Protein AF-A0A521QPY2-F1 (afdb_monomer)

Mean predicted aligned error: 4.71 Å

Sequence (52 aa):
MTDTAPETWSVAGRTFNSRLIVGTGKYADYAQNAAAAEAAGAEIVTVAVRRV

Solvent-accessible surface area (backbone atoms only — not comparable to full-atom values): 3608 Å² total; per-residue (Å²): 133,82,79,86,68,82,77,59,50,73,57,97,92,44,78,42,69,52,89,52,74,44,73,64,88,80,54,96,45,70,66,58,40,52,54,51,40,59,77,67,54,42,80,42,76,47,82,88,87,73,91,132

Radius of gyration: 14.43 Å; Cα contacts (8 Å, |Δi|>4): 47; chains: 1; bounding box: 27×31×44 Å

Structure (mmCIF, N/CA/C/O backbone):
data_AF-A0A521QPY2-F1
#
_entry.id   AF-A0A521QPY2-F1
#
loop_
_atom_site.group_PDB
_atom_site.id
_atom_site.type_symbol
_atom_site.label_atom_id
_atom_site.label_alt_id
_atom_site.label_comp_id
_atom_site.label_asym_id
_atom_site.label_entity_id
_atom_site.label_seq_id
_atom_site.pdbx_PDB_ins_code
_atom_site.Cartn_x
_atom_site.Cartn_y
_atom_site.Cartn_z
_atom_site.occupancy
_atom_site.B_iso_or_equiv
_atom_site.auth_seq_id
_atom_site.auth_comp_id
_atom_site.auth_asym_id
_atom_site.auth_atom_id
_atom_site.pdbx_PDB_model_num
ATOM 1 N N . MET A 1 1 ? -6.383 19.280 25.591 1.00 49.78 1 MET A N 1
ATOM 2 C CA . MET A 1 1 ? -6.110 17.953 26.171 1.00 49.78 1 MET A CA 1
ATOM 3 C C . MET A 1 1 ? -6.321 16.960 25.046 1.00 49.78 1 MET A C 1
ATOM 5 O O . MET A 1 1 ? -7.461 16.656 24.735 1.00 49.78 1 MET A O 1
ATOM 9 N N . THR A 1 2 ? -5.261 16.636 24.306 1.00 59.72 2 THR A N 1
ATOM 10 C CA . THR A 1 2 ? -5.334 15.647 23.224 1.00 59.72 2 THR A CA 1
ATOM 11 C C . THR A 1 2 ? -5.475 14.284 23.874 1.00 59.72 2 THR A C 1
ATOM 13 O O . 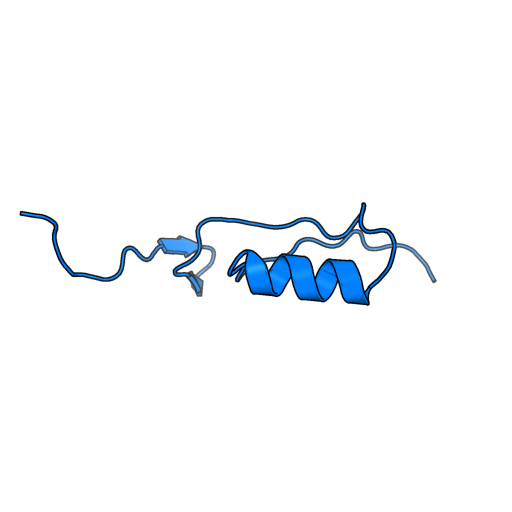THR A 1 2 ? -4.609 13.886 24.656 1.00 59.72 2 THR A O 1
ATOM 16 N N . ASP A 1 3 ? -6.597 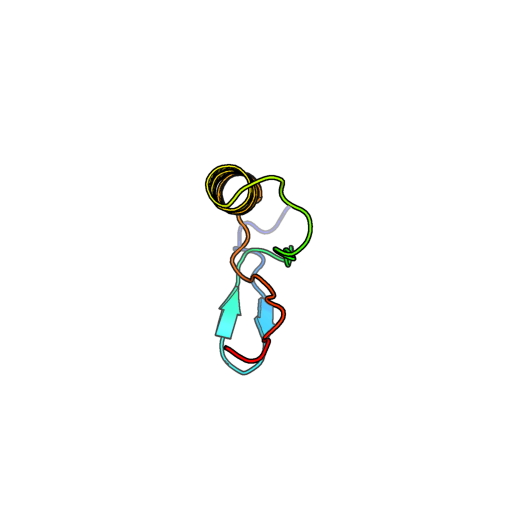13.626 23.612 1.00 67.19 3 ASP A N 1
ATOM 17 C CA . ASP A 1 3 ? -6.790 12.238 23.996 1.00 67.19 3 ASP A CA 1
ATOM 18 C C . ASP A 1 3 ? -5.627 11.404 23.431 1.00 67.19 3 ASP A C 1
ATOM 20 O O . ASP A 1 3 ? -5.170 11.639 22.313 1.00 67.19 3 ASP A O 1
ATOM 24 N N . THR A 1 4 ? -5.054 10.529 24.256 1.00 74.00 4 THR A N 1
ATOM 25 C CA . THR A 1 4 ? -3.830 9.763 23.924 1.00 74.00 4 THR A CA 1
ATOM 26 C C . THR A 1 4 ? -4.174 8.384 23.355 1.00 74.00 4 THR A C 1
ATOM 28 O O . THR A 1 4 ? -3.292 7.551 23.144 1.00 74.00 4 THR A O 1
ATOM 31 N N . ALA A 1 5 ? -5.461 8.117 23.129 1.00 75.94 5 ALA A N 1
ATOM 32 C CA . ALA A 1 5 ? -5.911 6.894 22.496 1.00 75.94 5 ALA A CA 1
ATOM 33 C C . ALA A 1 5 ? -5.446 6.846 21.025 1.00 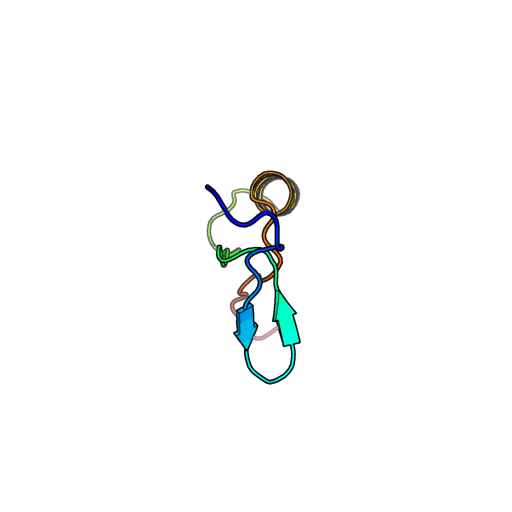75.94 5 ALA A C 1
ATOM 35 O O . ALA A 1 5 ? -5.444 7.870 20.339 1.00 75.94 5 ALA A O 1
ATOM 36 N N . PRO A 1 6 ? -5.032 5.673 20.515 1.00 78.06 6 PRO A N 1
ATOM 37 C CA . PRO A 1 6 ? -4.696 5.525 19.107 1.00 78.06 6 PRO A CA 1
ATOM 38 C C . PRO A 1 6 ? -5.937 5.777 18.233 1.00 78.06 6 PRO A C 1
ATOM 40 O O . PRO A 1 6 ? -6.957 5.098 18.364 1.00 78.06 6 PRO A O 1
ATOM 43 N N . GLU A 1 7 ? -5.829 6.746 17.321 1.00 90.25 7 GLU A N 1
ATOM 44 C CA . GLU A 1 7 ? -6.881 7.189 16.391 1.00 90.25 7 GLU A CA 1
ATOM 45 C C . GLU A 1 7 ? -7.124 6.173 15.260 1.00 90.25 7 GLU A C 1
ATOM 47 O O . GLU A 1 7 ? -6.831 6.405 14.083 1.00 90.25 7 GLU A O 1
ATOM 52 N N . THR A 1 8 ? -7.669 5.016 15.625 1.00 95.19 8 THR A N 1
ATOM 53 C CA . THR A 1 8 ? -7.947 3.915 14.696 1.00 95.19 8 THR A CA 1
ATOM 54 C C . THR A 1 8 ? -9.255 4.094 13.925 1.00 95.19 8 THR A C 1
ATOM 56 O O . THR A 1 8 ? -10.119 4.900 14.275 1.00 95.19 8 THR A O 1
ATOM 59 N N . TRP A 1 9 ? -9.410 3.332 12.846 1.00 96.19 9 TRP A N 1
ATOM 60 C CA . TRP A 1 9 ? -10.652 3.241 12.081 1.00 96.19 9 TRP A CA 1
ATOM 61 C C . TRP A 1 9 ? -10.845 1.824 11.538 1.00 96.19 9 TRP A C 1
ATOM 63 O O . TRP A 1 9 ? -9.876 1.086 11.372 1.00 96.19 9 TRP A O 1
ATOM 73 N N . SER A 1 10 ? -12.088 1.433 11.247 1.00 97.00 10 SER A N 1
ATOM 74 C CA . SER A 1 10 ? -12.398 0.099 10.725 1.00 97.00 10 SER A CA 1
ATOM 75 C C . SER A 1 10 ? -13.076 0.154 9.360 1.00 97.00 10 SER A C 1
ATOM 77 O O . SER A 1 10 ? -13.980 0.957 9.134 1.00 97.00 10 SER A O 1
ATOM 79 N N . VAL A 1 11 ? -12.696 -0.761 8.469 1.00 96.94 11 VAL A N 1
ATOM 80 C CA . VAL A 1 11 ? -13.377 -1.010 7.192 1.00 96.94 11 VAL A CA 1
ATOM 81 C C . VAL A 1 11 ? -13.507 -2.509 6.961 1.00 96.94 11 VAL A C 1
ATOM 83 O O . VAL A 1 11 ? -12.550 -3.261 7.135 1.00 96.94 11 VAL A O 1
ATOM 86 N N . ALA A 1 12 ? -14.715 -2.956 6.603 1.00 97.06 12 ALA A N 1
ATOM 87 C CA . ALA A 1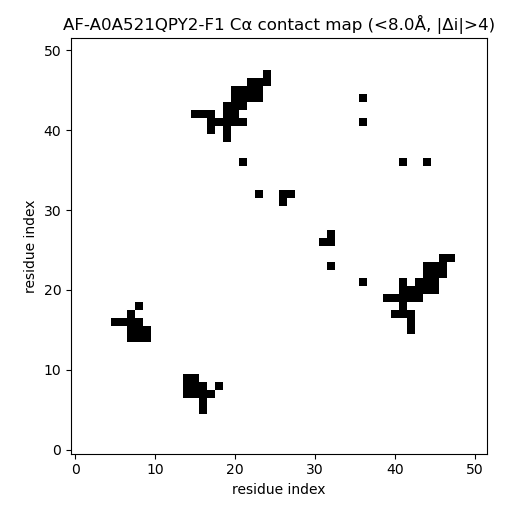 12 ? -15.029 -4.366 6.348 1.00 97.06 12 ALA A CA 1
ATOM 88 C C . ALA A 1 12 ? -14.541 -5.331 7.458 1.00 97.06 12 ALA A C 1
ATOM 90 O O . ALA A 1 12 ? -14.023 -6.408 7.175 1.00 97.06 12 ALA A O 1
ATOM 91 N N . GLY A 1 13 ? -14.669 -4.929 8.729 1.00 97.25 13 GLY A N 1
ATOM 92 C CA . GLY A 1 13 ? -14.268 -5.739 9.888 1.00 97.25 13 GLY A CA 1
ATOM 93 C C . GLY A 1 13 ? -12.765 -5.756 10.198 1.00 97.25 13 GLY A C 1
ATOM 94 O O . GLY A 1 13 ? -12.351 -6.463 11.112 1.00 97.25 13 GLY A O 1
ATOM 95 N N . ARG A 1 14 ? -11.942 -4.985 9.476 1.00 97.25 14 ARG A N 1
ATOM 96 C CA . ARG A 1 14 ? -10.505 -4.817 9.747 1.00 97.25 14 ARG A CA 1
ATOM 97 C C . ARG A 1 14 ? -10.240 -3.425 10.310 1.00 97.25 14 ARG A C 1
ATOM 99 O O . ARG A 1 14 ? -10.764 -2.456 9.768 1.00 97.25 14 ARG A O 1
ATOM 106 N N . THR A 1 15 ? -9.434 -3.333 11.364 1.00 97.19 15 THR A N 1
ATOM 107 C CA . THR A 1 15 ? -9.032 -2.065 11.994 1.00 97.19 15 THR A CA 1
ATOM 108 C C . THR A 1 15 ? -7.643 -1.650 11.528 1.00 97.19 15 THR A C 1
ATOM 110 O O . THR A 1 15 ? -6.755 -2.490 11.403 1.00 97.19 15 THR A O 1
ATOM 113 N N . PHE A 1 16 ? -7.478 -0.356 11.286 1.00 97.19 16 PHE A N 1
ATOM 114 C CA . PHE A 1 16 ? -6.280 0.278 10.755 1.00 97.19 16 PHE A CA 1
ATOM 115 C C . PHE A 1 16 ? -5.945 1.521 11.581 1.00 97.19 16 PHE A C 1
ATOM 117 O O . PHE A 1 16 ? -6.832 2.178 12.135 1.00 97.19 16 PHE A O 1
ATOM 124 N N . ASN A 1 17 ? -4.663 1.853 11.639 1.00 96.31 17 ASN A N 1
ATOM 125 C CA . ASN A 1 17 ? -4.144 3.080 12.239 1.00 96.31 17 ASN A CA 1
ATOM 126 C C . ASN A 1 17 ? -3.931 4.155 11.163 1.00 96.31 17 ASN A C 1
ATOM 128 O O . ASN A 1 17 ? -4.257 5.325 11.349 1.00 96.31 17 ASN A O 1
ATOM 132 N N . SER A 1 18 ? -3.406 3.745 10.009 1.00 95.69 18 SER A N 1
ATOM 133 C CA . SER A 1 18 ? -3.128 4.592 8.861 1.00 95.69 18 SER A CA 1
ATOM 134 C C . SER A 1 18 ? -4.404 4.878 8.083 1.00 95.69 18 SER A C 1
ATOM 136 O O . SER A 1 18 ? -5.166 3.978 7.726 1.00 95.69 18 SER A O 1
ATOM 138 N N . ARG A 1 19 ? -4.632 6.158 7.789 1.00 96.19 19 ARG A N 1
ATOM 139 C CA . ARG A 1 19 ? -5.738 6.632 6.939 1.00 96.19 19 ARG A CA 1
ATOM 140 C C . ARG A 1 19 ? -5.283 6.930 5.505 1.00 96.19 19 ARG A C 1
ATOM 142 O O . ARG A 1 19 ? -6.057 7.471 4.719 1.00 96.19 19 ARG A O 1
ATOM 149 N N . LEU A 1 20 ? -4.037 6.588 5.164 1.00 96.81 20 LEU A N 1
ATOM 150 C CA . LEU A 1 20 ? -3.455 6.785 3.840 1.00 96.81 20 LEU A CA 1
ATOM 151 C C . LEU A 1 20 ? -3.473 5.472 3.049 1.00 96.81 20 LEU A C 1
ATOM 153 O O . LEU A 1 20 ? -2.816 4.499 3.411 1.00 96.81 20 LEU A O 1
ATOM 157 N N . ILE A 1 21 ? -4.208 5.469 1.938 1.00 97.25 21 ILE A N 1
ATOM 158 C CA . ILE A 1 21 ? -4.265 4.349 0.996 1.00 97.25 21 ILE A CA 1
ATOM 159 C C . ILE A 1 21 ? -3.374 4.683 -0.202 1.00 97.25 21 ILE A C 1
ATOM 161 O O . ILE A 1 21 ? -3.540 5.737 -0.819 1.00 97.25 21 ILE A O 1
ATOM 165 N N . VAL A 1 22 ? -2.445 3.790 -0.551 1.00 97.25 22 VAL A N 1
ATOM 166 C CA . VAL A 1 22 ? -1.456 4.021 -1.621 1.00 97.25 22 VAL A CA 1
ATOM 167 C C . VAL A 1 22 ? -1.791 3.205 -2.873 1.00 97.25 22 VAL A C 1
ATOM 169 O O . VAL A 1 22 ? -2.230 2.060 -2.798 1.00 97.25 22 VAL A O 1
ATOM 172 N N . GLY A 1 23 ? -1.598 3.781 -4.059 1.00 97.12 23 GLY A N 1
ATOM 173 C CA . GLY A 1 23 ? -1.694 3.060 -5.333 1.00 97.12 23 GLY A CA 1
ATOM 174 C C . GLY A 1 23 ? -0.319 2.724 -5.896 1.00 97.12 23 GLY A C 1
ATOM 175 O O . GLY A 1 23 ? 0.575 3.561 -5.852 1.00 97.12 23 GLY A O 1
ATOM 176 N N . THR A 1 24 ? -0.148 1.532 -6.471 1.00 96.75 24 THR A N 1
ATOM 177 C CA . THR A 1 24 ? 1.179 1.024 -6.880 1.00 96.75 24 THR A CA 1
ATOM 178 C C . THR A 1 24 ? 1.517 1.217 -8.367 1.00 96.75 24 THR A C 1
ATOM 180 O O . THR A 1 24 ? 2.537 0.727 -8.842 1.00 96.75 24 THR A O 1
ATOM 183 N N . GLY A 1 25 ? 0.663 1.890 -9.145 1.00 94.75 25 GLY A N 1
ATOM 184 C CA . GLY A 1 25 ? 0.716 1.852 -10.615 1.00 94.75 25 GLY A CA 1
ATOM 185 C C . GLY A 1 25 ? 1.702 2.799 -11.314 1.00 94.75 25 GLY A C 1
ATOM 186 O O . GLY A 1 25 ? 1.815 2.723 -12.533 1.00 94.75 25 GLY A O 1
ATOM 187 N N . LYS A 1 26 ? 2.366 3.717 -10.596 1.00 95.25 26 LYS A N 1
ATOM 188 C CA . LYS A 1 26 ? 3.183 4.797 -11.200 1.00 95.25 26 LYS A CA 1
ATOM 189 C C . LYS A 1 26 ? 4.642 4.847 -10.736 1.00 95.25 26 LYS A C 1
ATOM 191 O O . LYS A 1 26 ? 5.355 5.776 -11.102 1.00 95.25 26 LYS A O 1
ATOM 196 N N . TYR A 1 27 ? 5.081 3.890 -9.927 1.00 97.12 27 TYR A N 1
ATOM 197 C CA . TYR A 1 27 ? 6.477 3.817 -9.501 1.00 97.12 27 TYR A CA 1
ATOM 198 C C . TYR A 1 27 ? 7.366 3.328 -10.646 1.00 97.12 27 TYR A C 1
ATOM 200 O O . TYR A 1 27 ? 6.921 2.530 -11.473 1.00 97.12 27 TYR A O 1
ATOM 208 N N . ALA A 1 28 ? 8.606 3.819 -10.695 1.00 96.62 28 ALA A N 1
ATOM 209 C CA . ALA A 1 28 ? 9.561 3.455 -11.740 1.00 96.62 28 ALA A CA 1
ATOM 210 C C . ALA A 1 28 ? 9.939 1.968 -11.670 1.00 96.62 28 ALA A C 1
ATOM 212 O O . ALA A 1 28 ? 10.127 1.321 -12.698 1.00 96.62 28 ALA A O 1
ATOM 213 N N . ASP A 1 29 ? 9.999 1.428 -10.454 1.00 96.88 29 ASP A N 1
ATOM 214 C CA . ASP A 1 29 ? 10.277 0.027 -10.181 1.00 96.88 29 ASP A CA 1
ATOM 215 C C . ASP A 1 29 ? 9.599 -0.439 -8.877 1.00 96.88 29 ASP A C 1
ATOM 217 O O . ASP A 1 29 ? 8.954 0.327 -8.150 1.00 96.88 29 ASP A O 1
ATOM 221 N N . TYR A 1 30 ? 9.724 -1.736 -8.586 1.00 95.62 30 TYR A N 1
ATOM 222 C CA . TYR A 1 30 ? 9.121 -2.342 -7.400 1.00 95.62 30 TYR A CA 1
ATOM 223 C C . TYR A 1 30 ? 9.824 -1.973 -6.092 1.00 95.62 30 TYR A C 1
ATOM 225 O O . TYR A 1 30 ? 9.158 -1.933 -5.057 1.00 95.62 30 TYR A O 1
ATOM 233 N N . ALA A 1 31 ? 11.128 -1.691 -6.121 1.00 97.81 31 ALA A N 1
ATOM 234 C CA . ALA A 1 31 ? 11.867 -1.299 -4.926 1.00 97.81 31 ALA A CA 1
ATOM 235 C C . ALA A 1 31 ? 11.424 0.094 -4.460 1.00 97.81 31 ALA A C 1
ATOM 237 O O . ALA A 1 31 ? 11.163 0.297 -3.275 1.00 97.81 31 ALA A O 1
ATOM 238 N N . GLN A 1 32 ? 11.232 1.022 -5.400 1.00 97.94 32 GLN A N 1
ATOM 239 C CA . GLN A 1 32 ? 10.697 2.350 -5.135 1.00 97.94 32 GLN A CA 1
ATOM 240 C C . GLN A 1 32 ? 9.268 2.282 -4.585 1.00 97.94 32 GLN A C 1
ATOM 242 O O . GLN A 1 32 ? 8.955 2.984 -3.626 1.00 97.94 32 GLN A O 1
ATOM 247 N N . ASN A 1 33 ? 8.406 1.433 -5.155 1.00 97.19 33 ASN A N 1
ATOM 248 C CA . ASN A 1 33 ? 7.051 1.221 -4.637 1.00 97.19 33 ASN A CA 1
ATOM 249 C C . ASN A 1 33 ? 7.070 0.723 -3.181 1.00 97.19 3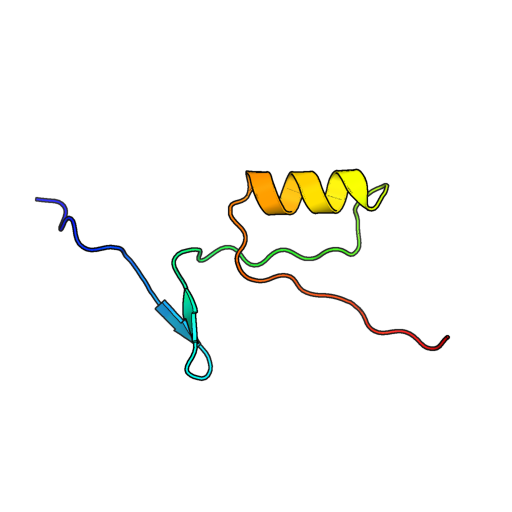3 ASN A C 1
ATOM 251 O O . ASN A 1 33 ? 6.354 1.260 -2.338 1.00 97.19 33 ASN A O 1
ATOM 255 N N . ALA A 1 34 ? 7.910 -0.274 -2.876 1.00 96.06 34 ALA A N 1
ATOM 256 C CA . ALA A 1 34 ? 8.038 -0.822 -1.527 1.00 96.06 34 ALA A CA 1
ATOM 257 C C . ALA A 1 34 ? 8.541 0.232 -0.528 1.00 96.06 34 ALA A C 1
ATOM 259 O O . ALA A 1 34 ? 7.909 0.443 0.506 1.00 96.06 34 ALA A O 1
ATOM 260 N N . ALA A 1 35 ? 9.611 0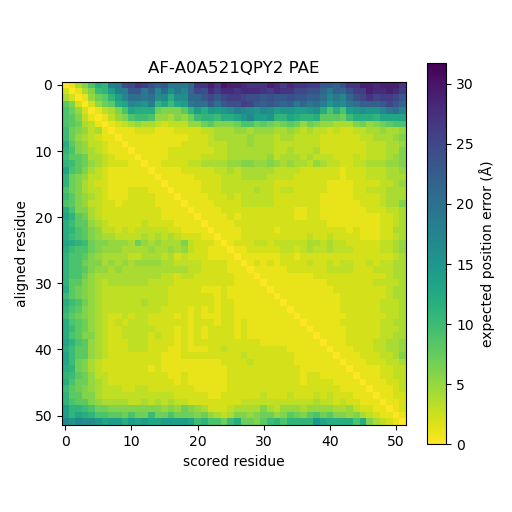.951 -0.880 1.00 97.81 35 ALA A N 1
ATOM 261 C CA . ALA A 1 35 ? 10.167 2.013 -0.047 1.00 97.81 35 ALA A CA 1
ATOM 262 C C . ALA A 1 35 ? 9.157 3.147 0.194 1.00 97.81 35 ALA A C 1
ATOM 264 O O . ALA A 1 35 ? 9.059 3.672 1.301 1.00 97.81 35 ALA A O 1
ATOM 265 N N . ALA A 1 36 ? 8.373 3.514 -0.824 1.00 97.38 36 ALA A N 1
ATOM 266 C CA . ALA A 1 36 ? 7.343 4.536 -0.688 1.00 97.38 36 ALA A CA 1
ATOM 267 C C . ALA A 1 36 ? 6.188 4.086 0.220 1.00 97.38 36 ALA A C 1
ATOM 269 O O . ALA A 1 36 ? 5.707 4.887 1.019 1.00 97.38 36 ALA A O 1
ATOM 270 N N . ALA A 1 37 ? 5.752 2.827 0.123 1.00 96.69 37 ALA A N 1
ATOM 271 C CA . ALA A 1 37 ? 4.704 2.283 0.986 1.00 96.69 37 ALA A C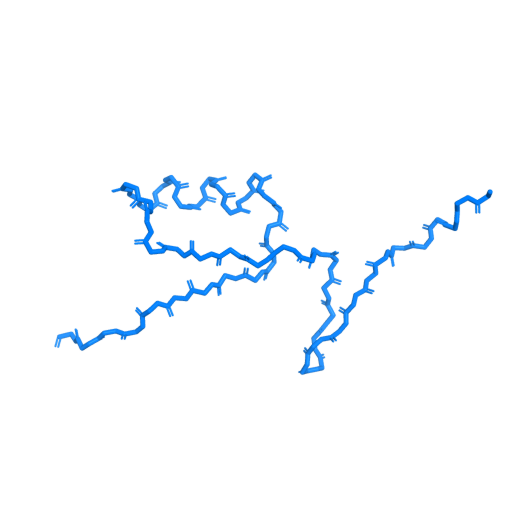A 1
ATOM 272 C C . ALA A 1 37 ? 5.144 2.226 2.460 1.00 96.69 37 ALA A C 1
ATOM 274 O O . ALA A 1 37 ? 4.370 2.601 3.343 1.00 96.69 37 ALA A O 1
ATOM 275 N N . GLU A 1 38 ? 6.392 1.818 2.711 1.00 97.25 38 GLU A N 1
ATOM 276 C CA . GLU A 1 38 ? 6.982 1.776 4.053 1.00 97.25 38 GLU A CA 1
ATOM 277 C C . GLU A 1 38 ? 7.126 3.180 4.647 1.00 97.25 38 GLU A C 1
ATOM 279 O O . GLU A 1 38 ? 6.625 3.443 5.739 1.00 97.25 38 GLU A O 1
ATOM 284 N N . ALA A 1 39 ? 7.723 4.113 3.898 1.00 97.81 39 ALA A N 1
ATOM 285 C CA . ALA A 1 39 ? 7.893 5.494 4.344 1.00 97.81 39 ALA A CA 1
ATOM 286 C C . ALA A 1 39 ? 6.551 6.201 4.609 1.00 97.81 39 ALA A C 1
ATOM 288 O O . ALA A 1 39 ? 6.461 7.055 5.489 1.00 97.81 39 ALA A O 1
ATOM 289 N N . ALA A 1 40 ? 5.504 5.843 3.864 1.00 96.44 40 ALA A N 1
ATOM 290 C CA . ALA A 1 40 ? 4.157 6.371 4.051 1.00 96.44 40 ALA A CA 1
ATOM 291 C C . ALA A 1 40 ? 3.416 5.767 5.260 1.00 96.44 40 ALA A C 1
ATOM 293 O O . ALA A 1 40 ? 2.357 6.279 5.625 1.00 96.44 40 ALA A O 1
ATOM 294 N N . GLY A 1 41 ? 3.911 4.668 5.848 1.00 96.75 41 GLY A N 1
ATOM 295 C CA . GLY A 1 41 ? 3.169 3.900 6.851 1.00 96.75 41 GLY A CA 1
ATOM 296 C C . GLY A 1 41 ? 1.830 3.394 6.305 1.00 96.75 41 GLY A C 1
ATOM 297 O O . GLY A 1 41 ? 0.818 3.405 7.008 1.00 96.75 41 GLY A O 1
ATOM 298 N N . ALA A 1 42 ? 1.783 3.045 5.017 1.00 97.00 42 ALA A N 1
ATOM 299 C CA . ALA A 1 42 ? 0.551 2.632 4.364 1.00 97.00 42 ALA A CA 1
ATOM 300 C C . ALA A 1 42 ? 0.194 1.196 4.766 1.00 97.00 42 ALA A C 1
ATOM 302 O O . ALA A 1 42 ? 0.925 0.253 4.473 1.00 97.00 42 ALA A O 1
ATOM 303 N N . GLU A 1 43 ? -0.965 1.015 5.396 1.00 97.44 43 GLU A N 1
ATOM 304 C CA . GLU A 1 43 ? -1.476 -0.318 5.757 1.00 97.44 43 GLU A CA 1
ATOM 305 C C . GLU A 1 43 ? -2.364 -0.924 4.652 1.00 97.44 43 GLU A C 1
ATOM 307 O O . GLU A 1 43 ? -2.713 -2.106 4.696 1.00 97.44 43 GLU A O 1
ATOM 312 N N . ILE A 1 44 ? -2.741 -0.118 3.650 1.00 97.25 44 ILE A N 1
ATOM 313 C CA . ILE A 1 4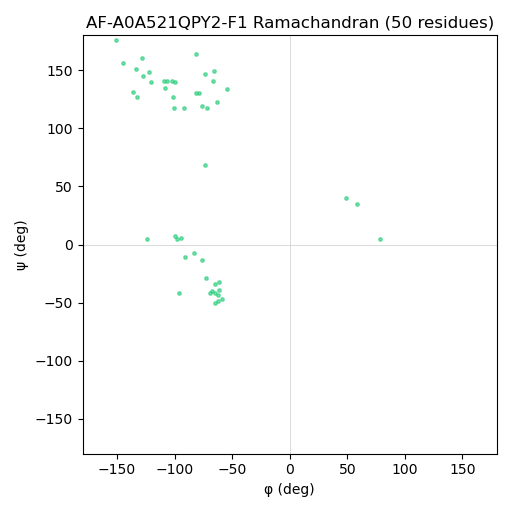4 ? -3.583 -0.520 2.521 1.00 97.25 44 ILE A CA 1
ATOM 314 C C . ILE A 1 44 ? -2.950 -0.028 1.216 1.00 97.25 44 ILE A C 1
ATOM 316 O O . ILE A 1 44 ? -2.694 1.166 1.043 1.00 97.25 44 ILE A O 1
ATOM 320 N N 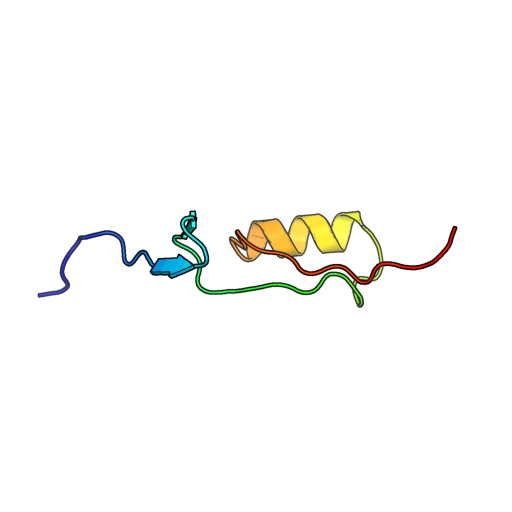. VAL A 1 45 ? -2.767 -0.953 0.268 1.00 96.69 45 VAL A N 1
ATOM 321 C CA . VAL A 1 45 ? -2.318 -0.658 -1.098 1.00 96.69 45 VAL A CA 1
ATOM 322 C C . VAL A 1 45 ? -3.328 -1.154 -2.134 1.00 96.69 45 VAL A C 1
ATOM 324 O O . VAL A 1 45 ? -4.005 -2.160 -1.921 1.00 96.69 45 VAL A O 1
ATOM 327 N N . THR A 1 46 ? -3.427 -0.461 -3.267 1.00 97.56 46 THR A N 1
ATOM 328 C CA . THR A 1 46 ? -4.275 -0.858 -4.403 1.00 97.56 46 THR A CA 1
ATOM 329 C C . THR A 1 46 ? -3.431 -1.323 -5.581 1.00 97.56 46 THR A C 1
ATOM 331 O O . THR A 1 46 ? -2.390 -0.740 -5.887 1.00 97.56 46 THR A O 1
ATOM 334 N N . VAL A 1 47 ? -3.905 -2.370 -6.258 1.00 97.00 47 VAL A N 1
ATOM 335 C CA . VAL A 1 47 ? -3.252 -2.965 -7.428 1.00 97.00 47 VAL A CA 1
ATOM 336 C C . VAL A 1 47 ? -4.237 -3.071 -8.589 1.00 97.00 47 VAL A C 1
ATOM 338 O O . VAL A 1 47 ? -5.421 -3.338 -8.391 1.00 97.00 47 VAL A O 1
ATOM 341 N N . ALA A 1 48 ? -3.740 -2.887 -9.812 1.00 96.62 48 ALA A N 1
ATOM 342 C CA . ALA A 1 48 ? -4.500 -3.158 -11.027 1.00 96.62 48 ALA A CA 1
ATOM 343 C C . ALA A 1 48 ? -4.241 -4.601 -11.482 1.00 96.62 48 ALA A C 1
ATOM 345 O O . ALA A 1 48 ? -3.111 -4.958 -11.820 1.00 96.62 48 ALA A O 1
ATOM 346 N N . VAL A 1 49 ? -5.282 -5.433 -11.502 1.00 95.81 49 VAL A N 1
ATOM 347 C CA . VAL A 1 49 ? -5.197 -6.818 -11.990 1.00 95.81 49 VAL A CA 1
ATOM 348 C C . VAL A 1 49 ? -5.283 -6.826 -13.520 1.00 95.81 49 VAL A C 1
ATOM 350 O O . VAL A 1 49 ? -6.185 -6.217 -14.095 1.00 95.81 49 VAL A O 1
ATOM 353 N N . ARG A 1 50 ? -4.356 -7.526 -14.186 1.00 93.94 50 ARG A N 1
ATOM 354 C CA . ARG A 1 50 ? -4.324 -7.714 -15.648 1.00 93.94 50 ARG A CA 1
ATOM 355 C C . ARG A 1 50 ? -4.202 -9.194 -16.003 1.00 93.94 50 ARG A C 1
ATOM 357 O O . ARG A 1 50 ? -3.795 -9.996 -15.168 1.00 93.94 50 ARG A O 1
ATOM 364 N N . ARG A 1 51 ? -4.563 -9.544 -17.239 1.00 95.56 51 ARG A N 1
ATOM 365 C CA . ARG A 1 51 ? -4.363 -10.899 -17.775 1.00 95.56 51 ARG A CA 1
ATOM 366 C C . ARG A 1 51 ? -2.863 -11.199 -17.889 1.00 95.56 51 ARG A C 1
ATOM 368 O O . ARG A 1 51 ? -2.080 -10.268 -18.093 1.00 95.56 51 ARG A O 1
ATOM 375 N N . VAL A 1 52 ? -2.512 -12.474 -17.736 1.00 80.38 52 VAL A N 1
ATOM 376 C CA . VAL A 1 52 ? -1.150 -13.010 -17.890 1.00 80.38 52 VAL A CA 1
ATOM 377 C C . VAL A 1 52 ? -0.981 -13.677 -19.242 1.00 80.38 52 VAL A C 1
ATOM 379 O O . VAL A 1 52 ? -1.976 -14.270 -19.718 1.00 80.38 52 VAL A O 1
#

Secondary structure (DSSP, 8-state):
----S---EEETTEEES---EEE-TT-SSHHHHHHHHHHTT-SEEE------

pLDDT: mean 92.89, std 10.11, range [49.78, 97.94]

Foldseek 3Di:
DDDPDQPWDDDPRDIDSDPDEEEQDDDPDDVRSVVVCVVSVHPHYDDDDDDD